Protein AF-A0AA96QJX8-F1 (afdb_monomer_lite)

Sequence (116 aa):
MRWFGGFATSTAAPRSPIGSTLLWPTTPGCWTVGSWAGHEVRTTRSAARLIAVLGTCGITAAELTRLSTDGVPDDVEWRWPGSYTTVEVTHAATRIWTDLGCAWPIYTTATDGGIY

Foldseek 3Di:
DKDKFFKDAPPDDTDDDPQWAALDPPDHTITMHDDDDDQQWDWDEDPFKIKIKGFHWDDDPVNRNCCRVVNDDPCNQPPTPGWIKMWIDGPVDIDIHGHPVPPPPDDWDDDPRIID

Secondary structure (DSSP, 8-state):
--EEEE-B-SSSPPP--TT-EEEETTEEEEEEES---TTTEEEEE-SSEEEEEEEEE---HHHHHHHHHH---GGGGGSSSEEEEEEEEESS-EEEEE-TT--S-----EETTEE-

pLDDT: mean 93.7, std 4.51, range [79.44, 98.12]

Structure (mmCIF, N/CA/C/O backbone):
data_AF-A0AA96QJX8-F1
#
_entry.id   AF-A0AA96QJX8-F1
#
loop_
_atom_site.group_PDB
_atom_site.id
_atom_site.type_symbol
_atom_site.label_atom_id
_atom_site.label_alt_id
_atom_site.label_comp_id
_atom_site.label_asym_id
_atom_site.label_entity_id
_atom_site.label_seq_id
_atom_site.pdbx_PDB_ins_code
_atom_site.Cartn_x
_atom_site.Cartn_y
_atom_site.Cartn_z
_atom_site.occupancy
_atom_site.B_iso_or_equiv
_atom_site.auth_seq_id
_atom_site.auth_comp_id
_atom_site.auth_asym_id
_atom_site.auth_atom_id
_atom_site.pdbx_PDB_model_num
ATOM 1 N N . MET A 1 1 ? -5.937 -16.942 -4.646 1.00 84.62 1 MET A N 1
ATOM 2 C CA . MET A 1 1 ? -6.422 -15.554 -4.821 1.00 84.62 1 MET A CA 1
ATOM 3 C C . MET A 1 1 ? -5.538 -14.643 -3.985 1.00 84.62 1 MET A C 1
ATOM 5 O O . MET A 1 1 ? -5.165 -15.063 -2.894 1.00 84.62 1 MET A O 1
ATOM 9 N N . ARG A 1 2 ? -5.166 -13.464 -4.496 1.00 93.56 2 ARG A N 1
ATOM 10 C CA . ARG A 1 2 ? -4.337 -12.489 -3.773 1.00 93.56 2 ARG A CA 1
ATOM 11 C C . ARG A 1 2 ? -5.052 -11.150 -3.675 1.00 93.56 2 ARG A C 1
ATOM 13 O O . ARG A 1 2 ? -5.718 -10.763 -4.630 1.00 93.56 2 ARG A O 1
ATOM 20 N N . TRP A 1 3 ? -4.924 -10.487 -2.538 1.00 96.00 3 TRP A N 1
ATOM 21 C CA . TRP A 1 3 ? -5.508 -9.173 -2.275 1.00 96.00 3 TRP A CA 1
ATOM 22 C C . TRP A 1 3 ? -4.779 -8.514 -1.104 1.00 96.00 3 TRP A C 1
ATOM 24 O O . TRP A 1 3 ? -4.001 -9.163 -0.402 1.00 96.00 3 TRP A O 1
ATOM 34 N N . PHE A 1 4 ? -5.002 -7.224 -0.913 1.00 96.81 4 PHE A N 1
ATOM 35 C CA . PHE A 1 4 ? -4.485 -6.465 0.217 1.00 96.81 4 PHE A CA 1
ATOM 36 C C . PHE A 1 4 ? -5.624 -5.689 0.863 1.00 96.81 4 PHE A C 1
ATOM 38 O O . PHE A 1 4 ? -6.678 -5.500 0.258 1.00 96.81 4 PHE A O 1
ATOM 45 N N . GLY A 1 5 ? -5.419 -5.268 2.100 1.00 96.00 5 GLY A N 1
ATOM 46 C CA . GLY A 1 5 ? -6.406 -4.487 2.820 1.00 96.00 5 GLY A CA 1
ATOM 47 C C . GLY A 1 5 ? -5.810 -3.818 4.038 1.00 96.00 5 GLY A C 1
ATOM 48 O O . GLY A 1 5 ? -4.633 -4.004 4.371 1.00 96.00 5 GLY A O 1
ATOM 49 N N . GLY A 1 6 ? -6.651 -3.041 4.701 1.00 94.94 6 GLY A N 1
ATOM 50 C CA . GLY A 1 6 ? -6.309 -2.407 5.951 1.00 94.94 6 GLY A CA 1
ATOM 51 C C . GLY A 1 6 ? -7.507 -2.297 6.876 1.00 94.94 6 GLY A C 1
ATOM 52 O O . GLY A 1 6 ? -8.623 -2.667 6.531 1.00 94.94 6 GLY A O 1
ATOM 53 N N . PHE A 1 7 ? -7.236 -1.855 8.096 1.00 93.69 7 PHE A N 1
ATOM 54 C CA . PHE A 1 7 ? -8.248 -1.427 9.042 1.00 93.69 7 PHE A CA 1
ATOM 55 C C . PHE A 1 7 ? -7.667 -0.303 9.882 1.00 93.69 7 PHE A C 1
ATOM 57 O O . PHE A 1 7 ? -6.662 -0.487 10.575 1.00 93.69 7 PHE A O 1
ATOM 64 N N . ALA A 1 8 ? -8.313 0.853 9.809 1.00 90.12 8 ALA A N 1
ATOM 65 C CA . ALA A 1 8 ? -7.931 2.048 10.534 1.00 90.12 8 ALA A CA 1
ATOM 66 C C . ALA A 1 8 ? -8.998 2.386 11.579 1.00 90.12 8 ALA A C 1
ATOM 68 O O . ALA A 1 8 ? -10.165 2.614 11.258 1.00 90.12 8 ALA A O 1
ATOM 69 N N . THR A 1 9 ? -8.583 2.442 12.842 1.00 87.50 9 THR A N 1
ATOM 70 C CA . THR A 1 9 ? -9.389 2.928 13.964 1.00 87.50 9 THR A CA 1
ATOM 71 C C . THR A 1 9 ? -8.470 3.522 15.028 1.00 87.50 9 THR A C 1
ATOM 73 O O . THR A 1 9 ? -7.326 3.091 15.176 1.00 87.50 9 THR A O 1
ATOM 76 N N . SER A 1 10 ? -8.969 4.502 15.779 1.00 82.50 10 SER A N 1
ATOM 77 C CA . SER A 1 10 ? -8.309 5.019 16.983 1.00 82.50 10 SER A CA 1
ATOM 78 C C . SER A 1 10 ? -8.820 4.363 18.271 1.00 82.50 10 SER A C 1
ATOM 80 O O . SER A 1 10 ? -8.276 4.622 19.341 1.00 82.50 10 SER A O 1
ATOM 82 N N . THR A 1 11 ? -9.862 3.527 18.192 1.00 81.50 11 THR A N 1
ATOM 83 C CA . THR A 1 11 ? -10.624 3.068 19.366 1.00 81.50 11 THR A CA 1
ATOM 84 C C . THR A 1 11 ? -10.481 1.579 19.667 1.00 81.50 11 THR A C 1
ATOM 86 O O . THR A 1 11 ? -10.960 1.125 20.703 1.00 81.50 11 THR A O 1
ATOM 89 N N . ALA A 1 12 ? -9.848 0.800 18.789 1.00 79.44 12 ALA A N 1
ATOM 90 C CA . ALA A 1 12 ? -9.653 -0.634 18.984 1.00 79.44 12 ALA A CA 1
ATOM 91 C C . ALA A 1 12 ? -8.314 -1.122 18.413 1.00 79.44 12 ALA A C 1
ATOM 93 O O . ALA A 1 12 ? -7.652 -0.433 17.638 1.00 79.44 12 ALA A O 1
ATOM 94 N N . ALA A 1 13 ? -7.915 -2.337 18.793 1.00 80.75 13 ALA A N 1
ATOM 95 C CA . ALA A 1 13 ? -6.757 -2.987 18.193 1.00 80.75 13 ALA A CA 1
ATOM 96 C C . ALA A 1 13 ? -7.003 -3.235 16.690 1.00 80.75 13 ALA A C 1
ATOM 98 O O . ALA A 1 13 ? -8.105 -3.672 16.327 1.00 80.75 13 ALA A O 1
ATOM 99 N N . PRO A 1 14 ? -6.007 -3.009 15.811 1.00 82.12 14 PRO A N 1
ATOM 100 C CA . PRO A 1 14 ? -6.190 -3.261 14.393 1.00 82.12 14 PRO A CA 1
ATOM 101 C C . PRO A 1 14 ? -6.416 -4.747 14.119 1.00 82.12 14 PRO A C 1
ATOM 103 O O . PRO A 1 14 ? -5.767 -5.615 14.706 1.00 82.12 14 PRO A O 1
ATOM 106 N N . ARG A 1 15 ? -7.354 -5.045 13.226 1.00 85.94 15 ARG A N 1
ATOM 107 C CA . ARG A 1 15 ? -7.771 -6.410 12.893 1.00 85.94 15 ARG A CA 1
ATOM 108 C C . ARG A 1 15 ? -7.148 -6.819 11.577 1.00 85.94 15 ARG A C 1
ATOM 110 O O . ARG A 1 15 ? -6.908 -5.963 10.745 1.00 85.94 15 ARG A O 1
ATOM 117 N N . SER A 1 16 ? -6.925 -8.109 11.371 1.00 90.94 16 SER A N 1
ATOM 118 C CA . SER A 1 16 ? -6.502 -8.641 10.075 1.00 90.94 16 SER A CA 1
ATOM 119 C C . SER A 1 16 ? -7.076 -10.047 9.866 1.00 90.94 16 SER A C 1
ATOM 121 O O . SER A 1 16 ? -7.378 -10.734 10.847 1.00 90.94 16 SER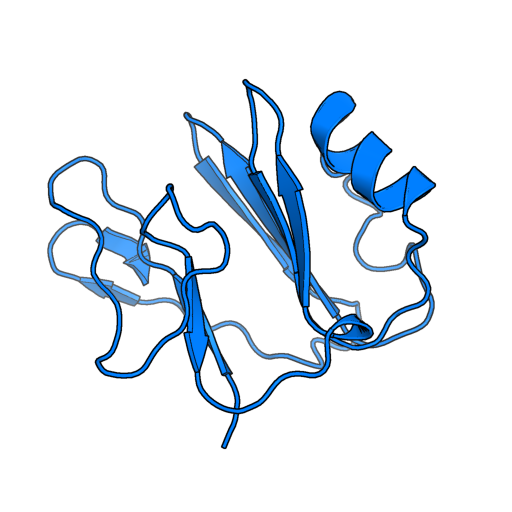 A O 1
ATOM 123 N N . PRO A 1 17 ? -7.271 -10.488 8.613 1.00 92.50 17 PRO A N 1
ATOM 124 C CA . PRO A 1 17 ? -7.689 -11.848 8.312 1.00 92.50 17 PRO A CA 1
ATOM 125 C C . PRO A 1 17 ? -6.679 -12.876 8.824 1.00 92.50 17 PRO A C 1
ATOM 127 O O . PRO A 1 17 ? -5.464 -12.659 8.772 1.00 92.50 17 PRO A O 1
ATOM 130 N N . ILE A 1 18 ? -7.178 -14.040 9.240 1.00 92.75 18 ILE A N 1
ATOM 131 C CA . ILE A 1 18 ? -6.332 -15.191 9.569 1.00 92.75 18 ILE A CA 1
ATOM 132 C C . ILE A 1 18 ? -5.531 -15.596 8.324 1.00 92.75 18 ILE A C 1
ATOM 134 O O . ILE A 1 18 ? -6.076 -15.682 7.224 1.00 92.75 18 ILE A O 1
ATOM 138 N N . GLY A 1 19 ? -4.231 -15.841 8.502 1.00 92.00 19 GLY A N 1
ATOM 139 C CA . GLY A 1 19 ? -3.324 -16.207 7.409 1.00 92.00 19 GLY A CA 1
ATOM 140 C C . GLY A 1 19 ? -2.881 -15.033 6.531 1.00 92.00 19 GLY A C 1
ATOM 141 O O . GLY A 1 19 ? -2.246 -15.254 5.501 1.00 92.00 19 GLY A O 1
ATOM 142 N N . SER A 1 20 ? -3.200 -13.794 6.915 1.00 95.06 20 SER A N 1
ATOM 143 C CA . SER A 1 20 ? -2.634 -12.607 6.275 1.00 95.06 20 SER A CA 1
ATOM 144 C C . SER A 1 20 ? -1.182 -12.366 6.702 1.00 95.06 20 SER A C 1
ATOM 146 O O . SER A 1 20 ? -0.713 -12.862 7.727 1.00 95.06 20 SER A O 1
ATOM 148 N N . THR A 1 21 ? -0.455 -11.601 5.893 1.00 95.12 21 THR A N 1
ATOM 149 C CA . THR A 1 21 ? 0.891 -11.109 6.202 1.00 95.12 21 THR A CA 1
ATOM 150 C C . THR A 1 21 ? 0.836 -9.597 6.362 1.00 95.12 21 THR A C 1
ATOM 152 O O . THR A 1 21 ? 0.388 -8.894 5.454 1.00 95.12 21 THR A O 1
ATOM 155 N N . LEU A 1 22 ? 1.280 -9.088 7.514 1.00 95.12 22 LEU A N 1
ATOM 156 C CA . LEU A 1 22 ? 1.359 -7.648 7.767 1.00 95.12 22 LEU A CA 1
ATOM 157 C C . LEU A 1 22 ? 2.358 -6.988 6.811 1.00 95.12 22 LEU A C 1
ATOM 159 O O . LEU A 1 22 ? 3.436 -7.532 6.575 1.00 95.12 22 LEU A O 1
ATOM 163 N N . LEU A 1 23 ? 2.024 -5.798 6.304 1.00 95.69 23 LEU A N 1
ATOM 164 C CA . LEU A 1 23 ? 2.947 -5.021 5.464 1.00 95.69 23 LEU A CA 1
ATOM 165 C C . LEU A 1 23 ? 4.176 -4.553 6.252 1.00 95.69 23 LEU A C 1
ATOM 167 O O . LEU A 1 23 ? 5.284 -4.537 5.723 1.00 95.69 23 LEU A O 1
ATOM 171 N N . TRP A 1 24 ? 3.988 -4.215 7.529 1.00 93.62 24 TRP A N 1
ATOM 172 C CA . TRP A 1 24 ? 5.067 -3.860 8.444 1.00 93.62 24 TRP A CA 1
ATOM 173 C C . TRP A 1 24 ? 5.002 -4.760 9.682 1.00 93.62 24 TRP A C 1
ATOM 175 O O . TRP A 1 24 ? 3.973 -4.768 10.357 1.00 93.62 24 TRP A O 1
ATOM 185 N N . PRO A 1 25 ? 6.085 -5.473 10.047 1.00 85.06 25 PRO A N 1
ATOM 186 C CA . PRO A 1 25 ? 6.058 -6.437 11.152 1.00 85.06 25 PRO A CA 1
ATOM 187 C C . PRO A 1 25 ? 5.610 -5.862 12.500 1.00 85.06 25 PRO A C 1
ATOM 189 O O . PRO A 1 25 ? 5.038 -6.573 13.318 1.00 85.06 25 PRO A O 1
ATOM 192 N N . THR A 1 26 ? 5.879 -4.578 12.740 1.00 82.62 26 THR A N 1
ATOM 193 C CA . THR A 1 26 ? 5.603 -3.907 14.018 1.00 82.62 26 THR A CA 1
ATOM 194 C C . THR A 1 26 ? 4.384 -2.994 13.980 1.00 82.62 26 THR A C 1
ATOM 196 O O . THR A 1 26 ? 4.036 -2.436 15.017 1.00 82.62 26 THR A O 1
ATOM 199 N N . THR A 1 27 ? 3.755 -2.810 12.815 1.00 83.00 27 THR A N 1
ATOM 200 C CA . THR A 1 27 ? 2.597 -1.921 12.680 1.00 83.00 27 THR A CA 1
ATOM 201 C C 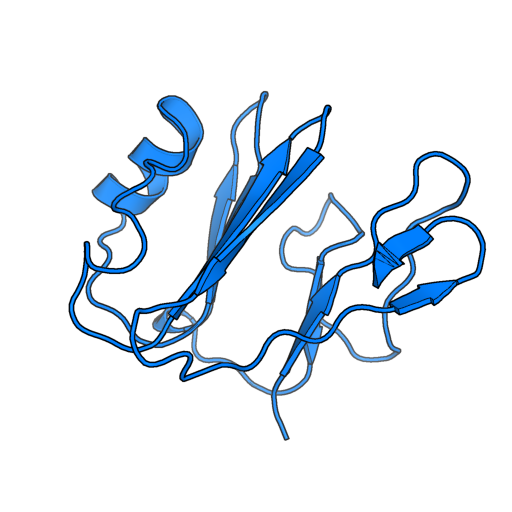. THR A 1 27 ? 1.415 -2.695 12.110 1.00 83.00 27 THR A C 1
ATOM 203 O O . THR A 1 27 ? 1.368 -2.944 10.902 1.00 83.00 27 THR A O 1
ATOM 206 N N . PRO A 1 28 ? 0.456 -3.089 12.963 1.00 79.81 28 PRO A N 1
ATOM 207 C CA . PRO A 1 28 ? -0.752 -3.753 12.507 1.00 79.81 28 PRO A CA 1
ATOM 208 C C . PRO A 1 28 ? -1.683 -2.747 11.813 1.00 79.81 28 PRO A C 1
ATOM 210 O O . PRO A 1 28 ? -1.600 -1.544 12.053 1.00 79.81 28 PRO A O 1
ATOM 213 N N . GLY A 1 29 ? -2.581 -3.240 10.959 1.00 88.81 29 GLY A N 1
ATOM 214 C CA . GLY A 1 29 ? -3.587 -2.407 10.286 1.00 88.81 29 GLY A CA 1
ATOM 215 C C . GLY A 1 29 ? -3.461 -2.326 8.767 1.00 88.81 29 GLY A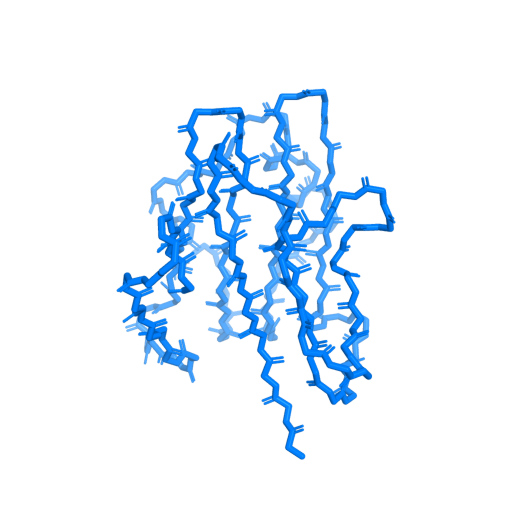 C 1
ATOM 216 O O . GLY A 1 29 ? -4.393 -1.857 8.132 1.00 88.81 29 GLY A O 1
ATOM 217 N N . CYS A 1 30 ? -2.379 -2.827 8.165 1.00 95.19 30 CYS A N 1
ATOM 218 C CA . CYS A 1 30 ? -2.316 -3.087 6.723 1.00 95.19 30 CYS A CA 1
ATOM 219 C C . CYS A 1 30 ? -1.685 -4.453 6.455 1.00 95.19 30 CYS A C 1
ATOM 221 O O . CYS A 1 30 ? -0.686 -4.822 7.081 1.00 95.19 30 CYS A O 1
ATOM 223 N N . TRP A 1 31 ? -2.258 -5.208 5.524 1.00 96.56 31 TRP A N 1
ATOM 224 C CA . TRP A 1 31 ? -1.872 -6.592 5.271 1.00 96.56 31 TRP A CA 1
ATOM 225 C C . TRP A 1 31 ? -2.096 -7.010 3.820 1.00 96.56 31 TRP A C 1
ATOM 227 O O . TRP A 1 31 ? -2.840 -6.394 3.059 1.00 96.56 31 TRP A O 1
ATOM 237 N N . THR A 1 32 ? -1.470 -8.126 3.464 1.00 97.31 32 THR A N 1
ATOM 238 C CA . THR A 1 32 ? -1.675 -8.861 2.215 1.00 97.31 32 THR A CA 1
ATOM 239 C C . THR A 1 32 ? -2.178 -10.268 2.511 1.00 97.31 32 THR A C 1
ATOM 241 O O . THR A 1 32 ? -1.911 -10.841 3.568 1.00 97.31 32 THR A O 1
ATOM 244 N N . VAL A 1 33 ? -2.923 -10.834 1.569 1.00 97.12 33 VAL A N 1
ATOM 245 C CA . VAL A 1 33 ? -3.382 -12.223 1.573 1.00 97.12 33 VAL A CA 1
ATOM 246 C C . VAL A 1 33 ? -2.985 -12.863 0.249 1.00 97.12 33 VAL A C 1
ATOM 248 O O . VAL A 1 33 ? -3.066 -12.232 -0.809 1.00 97.12 33 VAL A O 1
ATOM 251 N N . GLY A 1 34 ? -2.571 -14.129 0.309 1.00 96.06 34 GLY A N 1
ATOM 252 C CA . GLY A 1 34 ? -2.042 -14.870 -0.834 1.00 96.06 34 GLY A CA 1
ATOM 253 C C . GLY A 1 34 ? -0.563 -14.582 -1.096 1.00 96.06 34 GLY A C 1
ATOM 254 O O . GLY A 1 34 ? 0.097 -13.870 -0.345 1.00 96.06 34 GLY A O 1
ATOM 255 N N . SER A 1 35 ? -0.029 -15.173 -2.162 1.00 95.50 35 SER A N 1
ATOM 256 C CA . SER A 1 35 ? 1.382 -15.038 -2.527 1.00 95.50 35 SER A CA 1
ATOM 257 C C . SER A 1 35 ? 1.624 -13.787 -3.369 1.00 95.50 35 SER A C 1
ATOM 259 O O . SER A 1 35 ? 0.953 -13.567 -4.381 1.00 95.50 35 SER A O 1
ATOM 261 N N . TRP A 1 36 ? 2.620 -13.007 -2.960 1.00 95.44 36 TRP A N 1
ATOM 262 C CA . TRP A 1 36 ? 3.083 -11.804 -3.641 1.00 95.44 36 TRP A CA 1
ATOM 263 C C . TRP A 1 36 ? 4.582 -11.915 -3.904 1.00 95.44 36 TRP A C 1
ATOM 265 O O . TRP A 1 36 ? 5.332 -12.360 -3.032 1.00 95.44 36 TRP A O 1
ATOM 275 N N . ALA A 1 37 ? 5.033 -11.517 -5.092 1.00 94.69 37 ALA A N 1
ATOM 276 C CA . ALA A 1 37 ? 6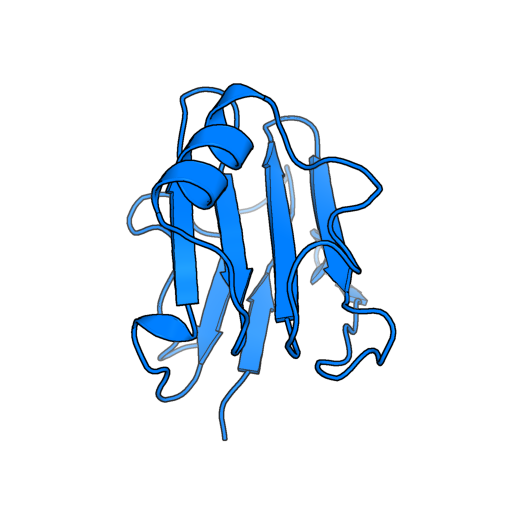.459 -11.402 -5.355 1.00 94.69 37 ALA A CA 1
ATOM 277 C C . ALA A 1 37 ? 7.026 -10.156 -4.658 1.00 94.69 37 ALA A C 1
ATOM 279 O O . ALA A 1 37 ? 6.342 -9.145 -4.508 1.00 94.69 37 ALA A O 1
ATOM 280 N N . GLY A 1 38 ? 8.307 -10.187 -4.276 1.00 90.62 38 GLY A N 1
ATOM 281 C CA . GLY A 1 38 ? 8.930 -9.071 -3.548 1.00 90.62 38 GLY A CA 1
ATOM 282 C C . GLY A 1 38 ? 8.917 -7.736 -4.308 1.00 90.62 38 GLY A C 1
ATOM 283 O O . GLY A 1 38 ? 8.891 -6.677 -3.695 1.00 90.62 38 GLY A O 1
ATOM 284 N N . HIS A 1 39 ? 8.879 -7.764 -5.643 1.00 94.12 39 HIS A N 1
ATOM 285 C CA . HIS A 1 39 ? 8.760 -6.549 -6.457 1.00 94.12 39 HIS A CA 1
ATOM 286 C C . HIS A 1 39 ? 7.319 -6.018 -6.553 1.00 94.12 39 HIS A C 1
ATOM 288 O O . HIS A 1 39 ? 7.116 -4.902 -7.020 1.00 94.12 39 HIS A O 1
ATOM 294 N N . GLU A 1 40 ? 6.323 -6.796 -6.125 1.00 96.81 40 GLU A N 1
ATOM 295 C CA . GLU A 1 40 ? 4.912 -6.401 -6.111 1.00 96.81 40 GLU A CA 1
ATOM 296 C C . GLU A 1 40 ? 4.481 -5.838 -4.754 1.00 96.81 40 GLU A C 1
ATOM 298 O O . GLU A 1 40 ? 3.427 -5.224 -4.672 1.00 96.81 40 GLU A O 1
ATOM 303 N N . VAL A 1 41 ? 5.260 -6.027 -3.685 1.00 97.44 41 VAL A N 1
ATOM 304 C CA . VAL A 1 41 ? 4.989 -5.439 -2.364 1.00 97.44 41 VAL A CA 1
ATOM 305 C C . VAL A 1 41 ? 6.258 -4.768 -1.877 1.00 97.44 41 VAL A C 1
ATOM 307 O O . VAL A 1 41 ? 7.192 -5.418 -1.415 1.00 97.44 41 VAL A O 1
ATOM 310 N N . ARG A 1 42 ? 6.299 -3.445 -1.998 1.00 97.69 42 ARG A N 1
ATOM 311 C CA . ARG A 1 42 ? 7.455 -2.635 -1.616 1.00 97.69 42 ARG A CA 1
ATOM 312 C C . ARG A 1 42 ? 7.052 -1.694 -0.503 1.00 97.69 42 ARG A C 1
ATOM 314 O O . ARG A 1 42 ? 6.107 -0.930 -0.659 1.00 97.69 42 ARG A O 1
ATOM 321 N N . THR A 1 43 ? 7.768 -1.732 0.611 1.00 97.56 43 THR A N 1
ATOM 322 C CA . THR A 1 43 ? 7.449 -0.921 1.789 1.00 97.56 43 THR A CA 1
ATOM 323 C C . THR A 1 43 ? 8.649 -0.107 2.243 1.00 97.56 43 THR A C 1
ATOM 325 O O . THR A 1 43 ? 9.771 -0.610 2.235 1.00 97.56 43 THR A O 1
ATOM 328 N N . THR A 1 44 ? 8.413 1.108 2.725 1.00 96.69 44 THR A N 1
ATOM 329 C CA . THR A 1 44 ? 9.398 1.898 3.476 1.00 96.69 44 THR A CA 1
ATOM 330 C C . THR A 1 44 ? 8.763 2.476 4.741 1.00 96.69 44 THR A C 1
ATOM 332 O O . THR A 1 44 ? 7.538 2.488 4.892 1.00 96.69 44 THR A O 1
ATOM 335 N N . ARG A 1 45 ? 9.597 2.942 5.670 1.00 95.38 45 ARG A N 1
ATOM 336 C CA . ARG A 1 45 ? 9.169 3.578 6.915 1.00 95.38 45 ARG A CA 1
ATOM 337 C C . ARG A 1 45 ? 10.100 4.715 7.314 1.00 95.38 45 ARG A C 1
ATOM 339 O O . ARG A 1 45 ? 11.312 4.619 7.145 1.00 95.38 45 ARG A O 1
ATOM 346 N N . SER A 1 46 ? 9.530 5.733 7.938 1.00 94.81 46 SER A N 1
ATOM 347 C CA . SER A 1 46 ? 10.242 6.733 8.733 1.00 94.81 46 SER A CA 1
ATOM 348 C C . SER A 1 46 ? 9.548 6.898 10.087 1.00 94.81 46 SER A C 1
ATOM 350 O O . SER A 1 46 ? 8.582 6.197 10.388 1.00 94.81 46 SER A O 1
ATOM 352 N N . ALA A 1 47 ? 10.032 7.818 10.924 1.00 91.94 47 ALA A N 1
ATOM 353 C CA . ALA A 1 47 ? 9.369 8.138 12.188 1.00 91.94 47 ALA A CA 1
ATOM 354 C C . ALA A 1 47 ? 7.966 8.747 11.990 1.00 91.94 47 ALA A C 1
ATOM 356 O O . ALA A 1 47 ? 7.126 8.641 12.878 1.00 91.94 47 ALA A O 1
ATOM 357 N N . ALA A 1 48 ? 7.714 9.384 10.841 1.00 93.62 48 ALA A N 1
ATOM 358 C CA . ALA A 1 48 ? 6.475 10.115 10.582 1.00 93.62 48 ALA A CA 1
ATOM 359 C C . ALA A 1 48 ? 5.445 9.322 9.763 1.00 93.62 48 ALA A C 1
ATOM 361 O O . ALA A 1 48 ? 4.249 9.609 9.852 1.00 93.62 48 ALA A O 1
ATOM 362 N N . ARG A 1 49 ? 5.891 8.364 8.938 1.00 94.69 49 ARG A N 1
ATOM 363 C CA . ARG A 1 49 ? 5.011 7.675 7.990 1.00 94.69 49 ARG A CA 1
ATOM 364 C C . ARG A 1 49 ? 5.478 6.276 7.609 1.00 94.69 49 ARG A C 1
ATOM 366 O O . ARG A 1 49 ? 6.669 5.959 7.647 1.00 94.69 49 ARG A O 1
ATOM 373 N N . LEU A 1 50 ? 4.523 5.473 7.165 1.00 96.50 50 LEU A N 1
ATOM 374 C CA . LEU A 1 50 ? 4.719 4.156 6.575 1.00 96.50 50 LEU A CA 1
ATOM 375 C C . LEU A 1 50 ? 4.171 4.185 5.153 1.00 96.50 50 LEU A C 1
ATOM 377 O O . LEU A 1 50 ? 3.035 4.606 4.953 1.00 96.50 50 LEU A O 1
ATOM 381 N N . ILE A 1 51 ? 4.971 3.755 4.179 1.00 97.81 51 ILE A N 1
ATOM 382 C CA . ILE A 1 51 ? 4.576 3.759 2.767 1.00 97.81 51 ILE A CA 1
ATOM 383 C C . ILE A 1 51 ? 4.609 2.341 2.221 1.00 97.81 51 ILE A C 1
ATOM 385 O O . ILE A 1 51 ? 5.584 1.620 2.450 1.00 97.81 51 ILE A O 1
ATOM 389 N N . ALA A 1 52 ? 3.568 1.954 1.494 1.00 97.94 52 ALA A N 1
ATOM 390 C CA . ALA A 1 52 ? 3.534 0.733 0.705 1.00 97.94 52 ALA A CA 1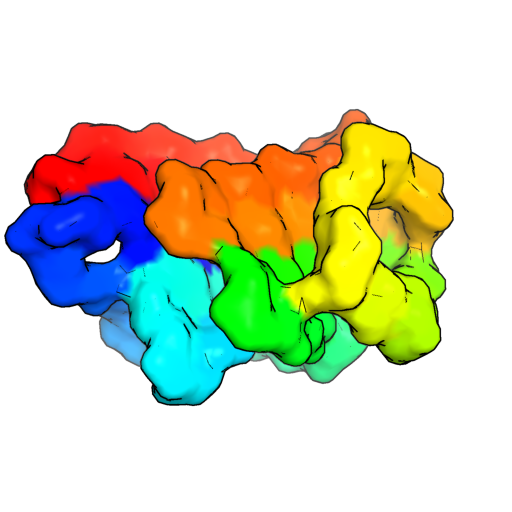
ATOM 391 C C . ALA A 1 52 ? 3.196 1.058 -0.752 1.00 97.94 52 ALA A C 1
ATOM 393 O O . ALA A 1 52 ? 2.309 1.863 -1.017 1.00 97.94 52 ALA A O 1
ATOM 394 N N . VAL A 1 53 ? 3.887 0.412 -1.687 1.00 98.12 53 VAL A N 1
ATOM 395 C CA . VAL A 1 53 ? 3.564 0.402 -3.116 1.00 98.12 53 VAL A CA 1
ATOM 396 C C . VAL A 1 53 ? 3.295 -1.044 -3.514 1.00 98.12 53 VAL A C 1
ATOM 398 O O . VAL A 1 53 ? 4.189 -1.895 -3.458 1.00 98.12 53 VAL A O 1
ATOM 401 N N . LEU A 1 54 ? 2.040 -1.309 -3.863 1.00 97.94 54 LEU A N 1
ATOM 402 C CA . LEU A 1 54 ? 1.473 -2.630 -4.113 1.00 97.94 54 LEU A CA 1
ATOM 403 C C . LEU A 1 54 ? 1.179 -2.780 -5.603 1.00 97.94 54 LEU A C 1
ATOM 405 O O . LEU A 1 54 ? 0.547 -1.907 -6.175 1.00 97.94 54 LEU A O 1
ATOM 409 N N . GLY A 1 55 ? 1.601 -3.877 -6.223 1.00 96.94 55 GLY A N 1
ATOM 410 C CA . GLY A 1 55 ? 1.483 -4.120 -7.660 1.00 96.94 55 GLY A CA 1
ATOM 411 C C . GLY A 1 55 ? 2.781 -3.884 -8.436 1.00 96.94 55 GLY A C 1
ATOM 412 O O . GLY A 1 55 ? 3.799 -3.431 -7.899 1.00 96.94 55 GLY A O 1
ATOM 413 N N . THR A 1 56 ? 2.761 -4.252 -9.715 1.00 96.38 56 THR A N 1
ATOM 414 C CA . THR A 1 56 ? 3.916 -4.178 -10.614 1.00 96.38 56 THR A CA 1
ATOM 415 C C . THR A 1 56 ? 4.044 -2.768 -11.177 1.00 96.38 56 THR A C 1
ATOM 417 O O . THR A 1 56 ? 3.187 -2.320 -11.934 1.00 96.38 56 THR A O 1
ATOM 420 N N . CYS A 1 57 ? 5.132 -2.072 -10.851 1.00 97.38 57 CYS A N 1
ATOM 421 C CA . CYS A 1 57 ? 5.445 -0.773 -11.450 1.00 97.38 57 CYS A CA 1
ATOM 422 C C . CYS A 1 57 ? 6.939 -0.452 -11.390 1.00 97.38 57 CYS A C 1
ATOM 424 O O . CYS A 1 57 ? 7.694 -1.114 -10.672 1.00 97.38 57 CYS A O 1
ATOM 426 N N . GLY A 1 58 ? 7.350 0.580 -12.125 1.00 97.62 58 GLY A N 1
ATOM 427 C CA . GLY A 1 58 ? 8.745 0.998 -12.275 1.00 97.62 58 GLY A CA 1
ATOM 428 C C . GLY A 1 58 ? 9.407 1.712 -11.086 1.00 97.62 58 GLY A C 1
ATOM 429 O O . GLY A 1 58 ? 10.516 2.203 -11.274 1.00 97.62 58 GLY A O 1
ATOM 430 N N . ILE A 1 59 ? 8.788 1.798 -9.896 1.00 98.12 59 ILE A N 1
ATOM 431 C CA . ILE A 1 59 ? 9.407 2.510 -8.760 1.00 98.12 59 ILE A CA 1
ATOM 432 C C . ILE A 1 59 ? 10.740 1.872 -8.342 1.00 98.12 59 ILE A C 1
ATOM 434 O O . ILE A 1 59 ? 10.844 0.660 -8.115 1.00 98.12 59 ILE A O 1
ATOM 438 N N . THR A 1 60 ? 11.755 2.718 -8.190 1.00 97.62 60 THR A N 1
ATOM 439 C CA . THR A 1 60 ? 13.089 2.345 -7.708 1.00 97.62 60 THR A CA 1
ATOM 440 C C . THR A 1 60 ? 13.193 2.400 -6.180 1.00 97.62 60 THR A C 1
ATOM 442 O O . THR A 1 60 ? 12.438 3.099 -5.505 1.00 97.62 60 THR A O 1
ATOM 445 N N . ALA A 1 61 ? 14.192 1.725 -5.602 1.00 96.62 61 ALA A N 1
ATOM 446 C CA . ALA A 1 61 ? 14.449 1.794 -4.158 1.00 96.62 61 ALA A CA 1
ATOM 447 C C . ALA A 1 61 ? 14.739 3.228 -3.668 1.00 96.62 61 ALA A C 1
ATOM 449 O O . ALA A 1 61 ? 14.316 3.610 -2.580 1.00 96.62 61 ALA A O 1
ATOM 450 N N . ALA A 1 62 ? 15.424 4.045 -4.476 1.00 97.69 62 ALA A N 1
ATOM 451 C CA . ALA A 1 62 ? 15.721 5.437 -4.137 1.00 97.69 62 ALA A CA 1
ATOM 452 C C . ALA A 1 62 ? 14.464 6.323 -4.144 1.00 97.69 62 ALA A C 1
ATOM 454 O O . ALA A 1 62 ? 14.323 7.214 -3.308 1.00 97.69 62 ALA A O 1
ATOM 455 N N . GLU A 1 63 ? 13.539 6.095 -5.077 1.00 97.88 63 GLU A N 1
ATOM 456 C CA . GLU A 1 63 ? 12.230 6.756 -5.074 1.00 97.88 63 GLU A CA 1
ATOM 457 C C . GLU A 1 63 ? 11.373 6.305 -3.900 1.00 97.88 63 GLU A C 1
ATOM 459 O O . GLU A 1 63 ? 10.809 7.152 -3.215 1.00 97.88 63 GLU A O 1
ATOM 464 N N . LEU A 1 64 ? 11.342 5.002 -3.611 1.00 97.69 64 LEU A N 1
ATOM 465 C CA . LEU A 1 64 ? 10.621 4.464 -2.463 1.00 97.69 64 LEU A CA 1
ATOM 466 C C . LEU A 1 64 ? 11.100 5.114 -1.158 1.00 97.69 64 LEU A C 1
ATOM 468 O O . LEU A 1 64 ? 10.281 5.589 -0.380 1.00 97.69 64 LEU A O 1
ATOM 472 N N . THR A 1 65 ? 12.415 5.218 -0.942 1.00 96.56 65 THR A N 1
ATOM 473 C CA . THR A 1 65 ? 12.982 5.905 0.232 1.00 96.56 65 THR A CA 1
ATOM 474 C C . THR A 1 65 ? 12.582 7.381 0.293 1.00 96.56 65 THR A C 1
ATOM 476 O O . THR A 1 65 ? 12.257 7.881 1.372 1.00 96.56 65 THR A O 1
ATOM 479 N N . ARG A 1 66 ? 12.548 8.084 -0.848 1.00 97.06 66 ARG A N 1
ATOM 480 C CA . ARG A 1 66 ? 12.094 9.483 -0.894 1.00 97.06 66 ARG A CA 1
ATOM 481 C C . ARG A 1 66 ? 10.648 9.633 -0.433 1.00 97.06 66 ARG A C 1
ATOM 483 O O . ARG A 1 66 ? 10.382 10.542 0.343 1.00 97.06 66 ARG A O 1
ATOM 490 N N . LEU A 1 67 ? 9.752 8.703 -0.778 1.00 97.56 67 LEU A N 1
ATOM 491 C CA . LEU A 1 67 ? 8.364 8.747 -0.296 1.00 97.56 67 LEU A CA 1
ATOM 492 C C . LEU A 1 67 ? 8.275 8.752 1.238 1.00 97.56 67 LEU A C 1
ATOM 494 O O . LEU A 1 67 ? 7.441 9.458 1.792 1.00 97.56 67 LEU A O 1
ATOM 498 N N . SER A 1 68 ? 9.132 8.012 1.954 1.00 94.31 68 SER A N 1
ATOM 499 C CA . SER A 1 68 ? 9.121 8.030 3.430 1.00 94.31 68 SER A CA 1
ATOM 500 C C . SER A 1 68 ? 9.639 9.330 4.052 1.00 94.31 68 SER A C 1
ATOM 502 O O . SER A 1 68 ? 9.247 9.661 5.178 1.00 94.31 68 SER A O 1
ATOM 504 N N . THR A 1 69 ? 10.509 10.053 3.348 1.00 94.44 69 THR A N 1
ATOM 505 C CA . THR A 1 69 ? 11.102 11.313 3.817 1.00 94.44 69 THR A CA 1
ATOM 506 C C . THR A 1 69 ? 10.200 12.488 3.448 1.00 94.44 69 THR A C 1
ATOM 508 O O . THR A 1 69 ? 9.696 13.189 4.327 1.00 94.44 69 THR A O 1
ATOM 511 N N . ASP A 1 70 ? 9.912 12.624 2.158 1.00 95.31 70 ASP A N 1
ATOM 512 C CA . ASP A 1 70 ? 9.262 13.790 1.560 1.00 95.31 70 ASP A CA 1
ATOM 513 C C . ASP A 1 70 ? 7.733 13.673 1.626 1.00 95.31 70 ASP A C 1
ATOM 515 O O . ASP A 1 70 ? 7.020 14.666 1.763 1.00 95.31 70 ASP A O 1
ATOM 519 N N . GLY A 1 71 ? 7.229 12.439 1.634 1.00 95.44 71 GLY A N 1
ATOM 520 C CA . GLY A 1 71 ? 5.811 12.119 1.535 1.00 95.44 71 GLY A CA 1
ATOM 521 C C . GLY A 1 71 ? 5.395 11.667 0.152 1.00 95.44 71 GLY A C 1
ATOM 522 O O . GLY A 1 71 ? 6.184 11.666 -0.795 1.00 95.44 71 GLY A O 1
ATOM 523 N N . VAL A 1 72 ? 4.140 11.236 0.062 1.00 97.62 72 VAL A N 1
ATOM 524 C CA . VAL A 1 72 ? 3.552 10.829 -1.210 1.00 97.62 72 VAL A CA 1
ATOM 525 C C . VAL A 1 72 ? 3.056 12.071 -1.956 1.00 97.62 72 VAL A C 1
ATOM 527 O O . VAL A 1 72 ? 2.229 12.800 -1.410 1.00 97.62 72 VAL A O 1
ATOM 530 N N . PRO A 1 73 ? 3.570 12.347 -3.166 1.00 96.56 73 PRO A N 1
ATOM 531 C CA . PRO A 1 73 ? 3.117 13.468 -3.979 1.00 96.56 73 PRO A CA 1
ATOM 532 C C . PRO A 1 73 ? 1.773 13.154 -4.647 1.00 96.56 73 PRO A C 1
ATOM 534 O O . PRO A 1 73 ? 1.459 11.993 -4.899 1.00 96.56 73 PRO A O 1
ATOM 537 N N . ASP A 1 74 ? 1.016 14.188 -5.007 1.00 89.44 74 ASP A N 1
ATOM 538 C CA . ASP A 1 74 ? -0.288 14.024 -5.668 1.00 89.44 74 ASP A CA 1
ATOM 539 C C . ASP A 1 74 ? -0.171 13.363 -7.053 1.00 89.44 74 ASP A C 1
ATOM 541 O O . ASP A 1 74 ? -1.077 12.664 -7.486 1.00 89.44 74 ASP A O 1
ATOM 545 N N . ASP A 1 75 ? 0.977 13.511 -7.722 1.00 95.56 75 ASP A N 1
ATOM 546 C CA . ASP A 1 75 ? 1.257 12.906 -9.031 1.00 95.56 75 ASP A CA 1
ATOM 547 C C . ASP A 1 75 ? 1.649 11.419 -8.968 1.00 95.56 75 ASP A C 1
ATOM 549 O O . ASP A 1 75 ? 2.009 10.817 -9.986 1.00 95.56 75 ASP A O 1
ATOM 553 N N . VAL A 1 76 ? 1.602 10.807 -7.776 1.00 97.38 76 VAL A N 1
ATOM 554 C CA . VAL A 1 76 ? 2.046 9.426 -7.561 1.00 97.38 76 VAL A CA 1
ATOM 555 C C . VAL A 1 76 ? 1.296 8.425 -8.434 1.00 97.38 76 VAL A C 1
ATOM 557 O O . VAL A 1 76 ? 1.859 7.385 -8.745 1.00 97.38 76 VAL A O 1
ATOM 560 N N . GLU A 1 77 ? 0.067 8.721 -8.850 1.00 95.56 77 GLU A N 1
ATOM 561 C CA . GLU A 1 77 ? -0.814 7.847 -9.637 1.00 95.56 77 GLU A CA 1
ATOM 562 C C . GLU A 1 77 ? -0.359 7.600 -11.087 1.00 95.56 77 GLU A C 1
ATOM 564 O O . GLU A 1 77 ? -0.756 6.602 -11.690 1.00 95.56 77 GLU A O 1
ATOM 569 N N . TRP A 1 78 ? 0.515 8.450 -11.642 1.00 95.62 78 TRP A N 1
ATOM 570 C CA . TRP A 1 78 ? 1.073 8.284 -12.998 1.00 95.62 78 TRP A CA 1
ATOM 571 C C . TRP A 1 78 ? 2.605 8.361 -13.049 1.00 95.62 78 TRP A C 1
ATOM 573 O O . TRP A 1 78 ? 3.202 8.455 -14.124 1.00 95.62 78 TRP A O 1
ATOM 583 N N . ARG A 1 79 ? 3.267 8.335 -11.890 1.00 97.06 79 ARG A N 1
ATOM 584 C CA . ARG A 1 79 ? 4.714 8.558 -11.773 1.00 97.06 79 ARG A CA 1
ATOM 585 C C . ARG A 1 79 ? 5.565 7.416 -12.324 1.00 97.06 79 ARG A C 1
ATOM 587 O O . ARG A 1 79 ? 6.697 7.652 -12.746 1.00 97.06 79 ARG A O 1
ATOM 594 N N . TRP A 1 80 ? 5.033 6.194 -12.336 1.00 97.12 80 TRP A N 1
ATOM 595 C CA . TRP A 1 80 ? 5.736 5.021 -12.851 1.00 97.12 80 TRP A CA 1
ATOM 596 C C . TRP A 1 80 ? 4.862 4.234 -13.823 1.00 97.12 80 TRP A C 1
ATOM 598 O O . TRP A 1 80 ? 3.677 4.043 -13.560 1.00 97.12 80 TRP A O 1
ATOM 608 N N . PRO A 1 81 ? 5.430 3.690 -14.912 1.00 96.12 81 PRO A N 1
ATOM 609 C CA . PRO A 1 81 ? 4.696 2.752 -15.747 1.00 96.12 81 PRO A CA 1
ATOM 610 C C . PRO A 1 81 ? 4.352 1.497 -14.934 1.00 96.12 81 PRO A C 1
ATOM 612 O O . PRO A 1 81 ? 5.227 0.909 -14.286 1.00 96.12 81 PRO A O 1
ATOM 615 N N . GLY A 1 82 ? 3.084 1.086 -14.969 1.00 95.69 82 GLY A N 1
ATOM 616 C CA . GLY A 1 82 ? 2.605 -0.128 -14.313 1.00 95.69 82 GLY A CA 1
ATOM 617 C C . GLY A 1 82 ? 1.190 -0.014 -13.753 1.00 95.69 82 GLY A C 1
ATOM 618 O O . GLY A 1 82 ? 0.462 0.924 -14.056 1.00 95.69 82 GLY A O 1
ATOM 619 N N . SER A 1 83 ? 0.838 -0.988 -12.918 1.00 96.19 83 SER A N 1
ATOM 620 C CA . SER A 1 83 ? -0.447 -1.108 -12.226 1.00 96.19 83 SER A CA 1
ATOM 621 C C . SER A 1 83 ? -0.182 -1.261 -10.738 1.00 96.19 83 SER A C 1
ATOM 623 O O . SER A 1 83 ? 0.367 -2.284 -10.308 1.00 96.19 83 SER A O 1
ATOM 625 N N . TYR A 1 84 ? -0.515 -0.234 -9.964 1.00 97.62 84 TYR A N 1
ATOM 626 C CA . TYR A 1 84 ? -0.130 -0.154 -8.566 1.00 97.62 84 TYR A CA 1
ATOM 627 C C . TYR A 1 84 ? -1.069 0.697 -7.714 1.00 97.62 84 TYR A C 1
ATOM 629 O O . TYR A 1 84 ? -1.770 1.592 -8.177 1.00 97.62 84 TYR A O 1
ATOM 637 N N . THR A 1 85 ? -1.024 0.423 -6.417 1.00 98.00 85 THR A N 1
ATOM 638 C CA . THR A 1 85 ? -1.654 1.214 -5.368 1.00 98.00 85 THR A CA 1
ATOM 639 C C . THR A 1 85 ? -0.578 1.698 -4.413 1.00 98.00 85 THR A C 1
ATOM 641 O O . THR A 1 85 ? 0.238 0.904 -3.938 1.00 98.00 85 THR A O 1
ATOM 644 N N . THR A 1 86 ? -0.589 2.991 -4.105 1.00 98.06 86 THR A N 1
ATOM 645 C CA . THR A 1 86 ? 0.268 3.573 -3.070 1.00 98.06 86 THR A CA 1
ATOM 646 C C . THR A 1 86 ? -0.557 3.805 -1.814 1.00 98.06 86 THR A C 1
ATOM 648 O O . THR A 1 86 ? -1.635 4.387 -1.880 1.00 98.06 86 THR A O 1
ATOM 651 N N . VAL A 1 87 ? -0.045 3.372 -0.666 1.00 97.12 87 VAL A N 1
ATOM 652 C CA . VAL A 1 87 ? -0.645 3.595 0.652 1.00 97.12 87 VAL A CA 1
ATOM 653 C C . VAL A 1 87 ? 0.333 4.399 1.498 1.00 97.12 87 VAL A C 1
ATOM 655 O O . VAL A 1 87 ? 1.480 3.988 1.663 1.00 97.12 87 VAL A O 1
ATOM 658 N N . GLU A 1 88 ? -0.123 5.519 2.056 1.00 97.06 88 GLU A N 1
ATOM 659 C CA . GLU A 1 88 ? 0.583 6.278 3.091 1.00 97.06 88 GLU A CA 1
ATOM 660 C C . GLU A 1 88 ? -0.196 6.177 4.399 1.00 97.06 88 GLU A C 1
ATOM 662 O O . GLU A 1 88 ? -1.357 6.572 4.471 1.00 97.06 88 GLU A O 1
ATOM 667 N N . VAL A 1 89 ? 0.462 5.704 5.452 1.00 94.56 89 VAL A N 1
ATOM 668 C CA . VAL A 1 89 ? -0.060 5.743 6.817 1.00 94.56 89 VAL A CA 1
ATOM 669 C C . VAL A 1 89 ? 0.753 6.750 7.617 1.00 94.56 89 VAL A C 1
ATOM 671 O O . VAL A 1 89 ? 1.976 6.647 7.706 1.00 94.56 89 VAL A O 1
ATOM 674 N N . THR A 1 90 ? 0.069 7.711 8.225 1.00 93.38 90 THR A N 1
ATOM 675 C CA . THR A 1 90 ? 0.628 8.687 9.170 1.00 93.38 90 THR A CA 1
ATOM 676 C C . THR A 1 90 ? -0.121 8.600 10.497 1.00 93.38 90 THR A C 1
ATOM 678 O O . THR A 1 90 ? -1.140 7.922 10.599 1.00 93.38 90 THR A O 1
ATOM 681 N N . HIS A 1 91 ? 0.329 9.338 11.514 1.00 89.00 91 HIS A N 1
ATOM 682 C CA . HIS A 1 91 ? -0.425 9.462 12.766 1.00 89.00 91 HIS A CA 1
ATOM 683 C C . HIS A 1 91 ? -1.816 10.101 12.571 1.00 89.00 91 HIS A C 1
ATOM 685 O O . HIS A 1 91 ? -2.723 9.865 13.362 1.00 89.00 91 HIS A O 1
ATOM 691 N N . ALA A 1 92 ? -1.991 10.937 11.543 1.00 89.75 92 ALA A N 1
ATOM 692 C CA . ALA A 1 92 ? -3.233 11.678 11.327 1.00 89.75 92 ALA A CA 1
ATOM 693 C C . ALA A 1 92 ? -4.231 10.938 10.426 1.00 89.75 92 ALA A C 1
ATOM 695 O O . ALA A 1 92 ? -5.437 11.071 10.614 1.00 89.75 92 ALA A O 1
ATOM 696 N N . ALA A 1 93 ? -3.742 10.206 9.422 1.00 91.38 93 ALA A N 1
ATOM 697 C CA . ALA A 1 93 ? -4.586 9.592 8.403 1.00 91.38 93 ALA A CA 1
ATOM 698 C C . ALA A 1 93 ? -3.885 8.443 7.668 1.00 91.38 93 ALA A C 1
ATOM 700 O O . ALA A 1 93 ? -2.654 8.393 7.595 1.00 91.38 93 ALA A O 1
ATOM 701 N N . THR A 1 94 ? -4.704 7.585 7.054 1.00 92.75 94 THR A N 1
ATOM 702 C CA . THR A 1 94 ? -4.301 6.674 5.976 1.00 92.75 94 THR A CA 1
ATOM 703 C C . THR A 1 94 ? -4.805 7.233 4.649 1.00 92.75 94 THR A C 1
ATOM 705 O O . THR A 1 94 ? -5.976 7.591 4.542 1.00 92.75 94 THR A O 1
ATOM 708 N N . ARG A 1 95 ? -3.928 7.320 3.650 1.00 95.44 95 ARG A N 1
ATOM 709 C CA . ARG A 1 95 ? -4.237 7.770 2.290 1.00 95.44 95 ARG A CA 1
ATOM 710 C C . ARG A 1 95 ? -3.897 6.674 1.294 1.00 95.44 95 ARG A C 1
ATOM 712 O O . ARG A 1 95 ? -2.904 5.968 1.468 1.00 95.44 95 ARG A O 1
ATOM 719 N N . ILE A 1 96 ? -4.728 6.544 0.267 1.00 96.06 96 ILE A N 1
ATOM 720 C CA . ILE A 1 96 ? -4.605 5.516 -0.763 1.00 96.06 96 ILE A CA 1
ATOM 721 C C . ILE A 1 96 ? -4.743 6.197 -2.122 1.00 96.06 96 ILE A C 1
ATOM 723 O O . ILE A 1 96 ? -5.717 6.910 -2.348 1.00 96.06 96 ILE A O 1
ATOM 727 N N . TRP A 1 97 ? -3.785 5.947 -3.011 1.00 97.31 97 TRP A N 1
ATOM 728 C CA . TRP A 1 97 ? -3.815 6.368 -4.410 1.00 97.31 97 TRP A CA 1
ATOM 729 C C . TRP A 1 97 ? -3.808 5.132 -5.298 1.00 97.31 97 TRP A C 1
ATOM 731 O O . TRP A 1 97 ? -3.025 4.205 -5.070 1.00 97.31 97 TRP A O 1
ATOM 741 N N . THR A 1 98 ? -4.658 5.125 -6.314 1.00 96.56 98 THR A N 1
ATOM 742 C CA . THR A 1 98 ? -4.690 4.090 -7.350 1.00 96.56 98 THR A CA 1
ATOM 743 C C . THR A 1 98 ? -4.032 4.613 -8.615 1.00 96.56 98 THR A C 1
ATOM 745 O O . THR A 1 98 ? -4.111 5.804 -8.895 1.00 96.56 98 THR A O 1
ATOM 748 N N . ASP A 1 99 ? -3.418 3.731 -9.402 1.00 95.19 99 ASP A N 1
ATOM 749 C CA . ASP A 1 99 ? -3.045 4.074 -10.773 1.00 95.19 99 ASP A CA 1
ATOM 750 C C . ASP A 1 99 ? -4.262 4.548 -11.592 1.00 95.19 99 ASP A C 1
ATOM 752 O O . ASP A 1 99 ? -5.410 4.229 -11.271 1.00 95.19 99 ASP A O 1
ATOM 756 N N . LEU A 1 100 ? -4.007 5.282 -12.680 1.00 93.94 100 LEU A N 1
ATOM 757 C CA . LEU A 1 100 ? -5.049 5.839 -13.557 1.00 93.94 100 LEU A CA 1
ATOM 758 C C . LEU A 1 100 ? -6.001 4.793 -14.159 1.00 93.94 100 LEU A C 1
ATOM 760 O O . LEU A 1 100 ? -7.109 5.133 -14.571 1.00 93.94 100 LEU A O 1
ATOM 764 N N . GLY A 1 101 ? -5.568 3.534 -14.255 1.00 93.31 101 GLY A N 1
ATOM 765 C CA . GLY A 1 101 ? -6.389 2.433 -14.749 1.00 93.31 101 GLY A CA 1
ATOM 766 C C . GLY A 1 101 ? -7.245 1.778 -13.667 1.00 93.31 101 GLY A C 1
ATOM 767 O O . GLY A 1 101 ? -8.047 0.904 -13.995 1.00 93.31 101 GLY A O 1
ATOM 768 N N . CYS A 1 102 ? -7.072 2.160 -12.397 1.00 92.06 102 CYS A N 1
ATOM 769 C CA . CYS A 1 102 ? -7.685 1.517 -11.238 1.00 92.06 102 CYS A CA 1
ATOM 770 C C . CYS A 1 102 ? -7.531 -0.013 -11.281 1.00 92.06 102 CYS A C 1
ATOM 772 O O . CYS A 1 102 ? -8.465 -0.752 -10.958 1.00 92.06 102 CYS A O 1
ATOM 774 N N . ALA A 1 103 ? -6.356 -0.498 -11.704 1.00 93.88 103 ALA A N 1
ATOM 775 C CA . ALA A 1 103 ? -6.130 -1.920 -11.967 1.00 93.88 103 ALA A CA 1
ATOM 776 C C . ALA A 1 103 ? -6.363 -2.805 -10.728 1.00 93.88 103 ALA A C 1
ATOM 778 O O . ALA A 1 103 ? -6.721 -3.978 -10.852 1.00 93.88 103 ALA A O 1
ATOM 779 N N . TRP A 1 104 ? -6.189 -2.225 -9.538 1.00 92.50 104 TRP A N 1
ATOM 780 C CA . TRP A 1 104 ? -6.525 -2.818 -8.249 1.00 92.50 104 TRP A CA 1
ATOM 781 C C . TRP A 1 104 ? -7.679 -2.034 -7.606 1.00 92.50 104 TRP A C 1
ATOM 783 O O . TRP A 1 104 ? -7.444 -0.961 -7.045 1.00 92.50 104 TRP A O 1
ATOM 793 N N . PRO A 1 105 ? -8.926 -2.536 -7.676 1.00 93.94 105 PRO A N 1
ATOM 794 C CA . PRO A 1 105 ? -10.071 -1.853 -7.086 1.00 93.94 105 PRO A CA 1
ATOM 795 C C . PRO A 1 105 ? -9.953 -1.735 -5.564 1.00 93.94 105 PRO A C 1
ATOM 797 O O . PRO A 1 105 ? -9.613 -2.705 -4.883 1.00 93.94 105 PRO A O 1
ATOM 800 N N . ILE A 1 106 ? -10.300 -0.560 -5.038 1.00 95.50 106 ILE A N 1
ATOM 801 C CA . ILE A 1 106 ? -10.369 -0.287 -3.601 1.00 95.50 106 ILE A CA 1
ATOM 802 C C . ILE A 1 106 ? -11.832 -0.265 -3.173 1.00 95.50 106 ILE A C 1
ATOM 804 O O . ILE A 1 106 ? -12.654 0.439 -3.758 1.00 95.50 106 ILE A O 1
ATOM 808 N N . TYR A 1 107 ? -12.139 -1.026 -2.131 1.00 95.75 107 TYR A N 1
ATOM 809 C CA . TYR A 1 107 ? -13.446 -1.051 -1.488 1.00 95.75 107 TYR A CA 1
ATOM 810 C C . TYR A 1 107 ? -13.263 -0.630 -0.045 1.00 95.75 107 TYR A C 1
ATOM 812 O O . TYR A 1 107 ? -12.287 -1.041 0.579 1.00 95.75 107 TYR A O 1
ATOM 820 N N . THR A 1 108 ? -14.206 0.149 0.477 1.00 94.88 108 THR A N 1
ATOM 821 C CA . THR A 1 108 ? -14.188 0.540 1.882 1.00 94.88 108 THR A CA 1
ATOM 822 C C . THR A 1 108 ? -15.504 0.219 2.563 1.00 94.88 108 THR A C 1
ATOM 824 O O . THR A 1 108 ? -16.574 0.225 1.946 1.00 94.88 108 THR A O 1
ATOM 827 N N . THR A 1 109 ? -15.435 -0.078 3.856 1.00 95.19 109 THR A N 1
ATOM 828 C CA . THR A 1 109 ? -16.630 -0.200 4.692 1.00 95.19 109 THR A CA 1
ATOM 829 C C . THR A 1 109 ? -16.367 0.309 6.101 1.00 95.19 109 THR A C 1
ATOM 831 O O . THR A 1 109 ? -15.343 0.007 6.715 1.00 95.19 109 THR A O 1
ATOM 834 N N . ALA A 1 110 ? -17.303 1.107 6.616 1.00 93.94 110 ALA A N 1
ATOM 835 C CA . ALA A 1 110 ? -17.265 1.592 7.986 1.00 93.94 110 ALA A CA 1
ATOM 836 C C . ALA A 1 110 ? -18.003 0.602 8.894 1.00 93.94 110 ALA A C 1
ATOM 838 O O . ALA A 1 110 ? -19.213 0.416 8.766 1.00 93.94 110 ALA A O 1
ATOM 839 N N . THR A 1 111 ? -17.278 -0.029 9.813 1.00 89.44 111 THR A N 1
ATOM 840 C CA . THR A 1 111 ? -17.845 -0.964 10.793 1.00 89.44 111 THR A CA 1
ATOM 841 C C . THR A 1 111 ? -16.984 -1.012 12.052 1.00 89.44 111 THR A C 1
ATOM 843 O O . THR A 1 111 ? -15.794 -0.701 12.015 1.00 89.44 111 THR A O 1
ATOM 846 N N . ASP A 1 112 ? -17.589 -1.381 13.182 1.00 85.38 112 ASP A N 1
ATOM 847 C CA . ASP A 1 112 ? -16.910 -1.553 14.473 1.00 85.38 112 ASP A CA 1
ATOM 848 C C . ASP A 1 112 ? -16.034 -0.358 14.907 1.00 85.38 112 ASP A C 1
ATOM 850 O O . ASP A 1 112 ? -14.986 -0.525 15.533 1.00 85.38 112 ASP A O 1
ATOM 854 N N . GLY A 1 113 ? -16.451 0.863 14.556 1.00 87.38 113 GLY A N 1
ATOM 855 C CA . GLY A 1 113 ? -15.720 2.092 14.889 1.00 87.38 113 GLY A CA 1
ATOM 856 C C . GLY A 1 113 ? -14.427 2.302 14.092 1.00 87.38 113 GLY A C 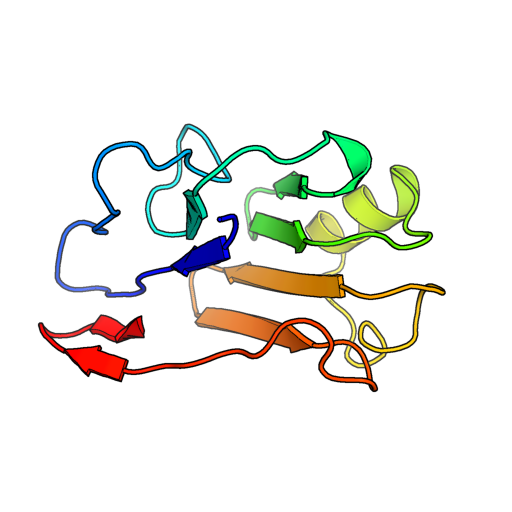1
ATOM 857 O O . GLY A 1 113 ? -13.582 3.102 14.495 1.00 87.38 113 GLY A O 1
ATOM 858 N N . GLY A 1 114 ? -14.246 1.595 12.977 1.00 89.94 114 GLY A N 1
ATOM 859 C CA . GLY A 1 114 ? -13.137 1.800 12.052 1.00 89.94 114 GLY A CA 1
ATOM 860 C C . GLY A 1 114 ? -13.563 1.735 10.591 1.00 89.94 114 GLY A C 1
ATOM 861 O O . GLY A 1 114 ? -14.738 1.553 10.266 1.00 89.94 114 GLY A O 1
ATOM 862 N N . ILE A 1 115 ? -12.579 1.901 9.714 1.00 92.31 115 ILE A N 1
ATOM 863 C CA . ILE A 1 115 ? -12.730 1.782 8.264 1.00 92.31 115 ILE A CA 1
ATOM 864 C C . ILE A 1 115 ? -11.841 0.635 7.806 1.00 92.31 115 ILE A C 1
ATOM 866 O O . ILE A 1 115 ? -10.640 0.646 8.090 1.00 92.31 115 ILE A O 1
ATOM 870 N N . TYR A 1 116 ? -12.451 -0.336 7.133 1.00 90.69 116 TYR A N 1
ATOM 871 C CA . TYR A 1 116 ? -11.755 -1.304 6.288 1.00 90.69 116 TYR A CA 1
ATOM 872 C C . TYR A 1 116 ? -11.572 -0.729 4.891 1.00 90.69 116 TYR A C 1
ATOM 874 O O . TYR A 1 116 ? -12.532 -0.062 4.432 1.00 90.69 116 TYR A O 1
#

Radius of gyration: 13.59 Å; chains: 1; bounding box: 34×30×35 Å